Protein AF-A0A1H9S051-F1 (afdb_mon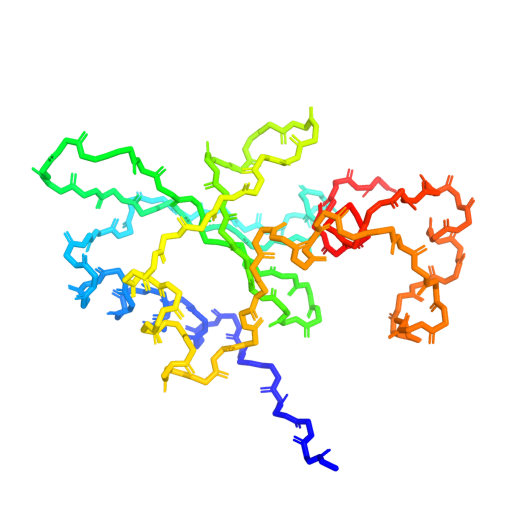omer)

Organism: NCBI:txid402600

Radius of gyration: 14.34 Å; Cα contacts (8 Å, |Δi|>4): 225; chains: 1; bounding box: 36×28×38 Å

Nearest PDB structures (foldseek):
  3tdg-assembly1_A-2  TM=3.839E-01  e=3.377E-01  Helicobacter pylori
  8veh-assembly4_D  TM=5.756E-01  e=3.130E+00  Rickettsia bellii RML369-C
  4k61-assembly2_B  TM=4.819E-01  e=3.750E+00  Bacteroides uniformis ATCC 8492
  1m27-assembly1_A  TM=2.862E-01  e=3.325E+00  Homo sapiens

Mean predicted aligned error: 5.2 Å

Structure (mmCIF, N/CA/C/O backbone):
data_AF-A0A1H9S051-F1
#
_entry.id   AF-A0A1H9S051-F1
#
loop_
_atom_site.group_PDB
_atom_site.id
_atom_site.type_symbol
_atom_site.label_atom_id
_atom_site.label_alt_id
_atom_site.label_comp_id
_atom_site.label_asym_id
_atom_site.label_entity_id
_atom_site.label_seq_id
_atom_site.pdbx_PDB_ins_code
_atom_site.Cartn_x
_atom_site.Cartn_y
_atom_site.Cartn_z
_atom_site.occupancy
_atom_site.B_iso_or_equiv
_atom_site.auth_seq_id
_atom_site.auth_comp_id
_atom_site.auth_asym_id
_atom_site.auth_atom_id
_atom_site.pdbx_PDB_model_num
ATOM 1 N N . MET A 1 1 ? -4.938 -14.229 -16.896 1.00 31.41 1 MET A N 1
ATOM 2 C CA . MET A 1 1 ? -5.539 -13.557 -15.724 1.00 31.41 1 MET A CA 1
ATOM 3 C C . MET A 1 1 ? -5.562 -12.071 -16.027 1.00 31.41 1 MET A C 1
ATOM 5 O O . MET A 1 1 ? -4.518 -11.543 -16.391 1.00 31.41 1 MET A O 1
ATOM 9 N N . ALA A 1 2 ? -6.735 -11.436 -16.016 1.00 30.36 2 ALA A N 1
ATOM 10 C CA . ALA A 1 2 ? -6.859 -10.013 -16.321 1.00 30.36 2 ALA A CA 1
ATOM 11 C C . ALA A 1 2 ? -6.158 -9.204 -15.220 1.00 30.36 2 ALA A C 1
ATOM 13 O O . ALA A 1 2 ? -6.484 -9.357 -14.045 1.00 30.36 2 ALA A O 1
ATOM 14 N N . GLN A 1 3 ? -5.159 -8.401 -15.585 1.00 36.62 3 GLN A N 1
ATOM 15 C CA . GLN A 1 3 ? -4.541 -7.477 -14.641 1.00 36.62 3 GLN A CA 1
ATOM 16 C C . GLN A 1 3 ? -5.519 -6.320 -14.421 1.00 36.62 3 GLN A C 1
ATOM 18 O O . GLN A 1 3 ? -5.888 -5.643 -15.378 1.00 36.62 3 GLN A O 1
ATOM 23 N N . ALA A 1 4 ? -5.966 -6.122 -13.179 1.00 45.16 4 ALA A N 1
ATOM 24 C CA . ALA A 1 4 ? -6.730 -4.938 -12.809 1.00 45.16 4 ALA A CA 1
ATOM 25 C C . ALA A 1 4 ? -5.892 -3.686 -13.109 1.00 45.16 4 ALA A C 1
ATOM 27 O O . ALA A 1 4 ? -4.708 -3.634 -12.755 1.00 45.16 4 ALA A O 1
ATOM 28 N N . VAL A 1 5 ? -6.500 -2.707 -13.782 1.00 52.16 5 VAL A N 1
ATOM 29 C CA . VAL A 1 5 ? -5.899 -1.386 -13.992 1.00 52.16 5 VAL A CA 1
ATOM 30 C C . VAL A 1 5 ? -5.690 -0.764 -12.609 1.00 52.16 5 VAL A C 1
ATOM 32 O O . VAL A 1 5 ? -6.637 -0.745 -11.821 1.00 52.16 5 VAL A O 1
ATOM 35 N N . PRO A 1 6 ? -4.474 -0.311 -12.266 1.00 60.28 6 PRO A N 1
ATOM 36 C CA . PRO A 1 6 ? -4.227 0.247 -10.948 1.00 60.28 6 PRO A CA 1
ATOM 37 C C . PRO A 1 6 ? -5.066 1.513 -10.759 1.00 60.28 6 PRO A C 1
ATOM 39 O O . PRO A 1 6 ? -5.024 2.413 -11.597 1.00 60.28 6 PRO A O 1
ATOM 42 N N . ALA A 1 7 ? -5.810 1.569 -9.651 1.00 62.22 7 ALA A N 1
ATOM 43 C CA . ALA A 1 7 ? -6.676 2.691 -9.298 1.00 62.22 7 ALA A CA 1
ATOM 44 C C . ALA A 1 7 ? -5.938 4.029 -9.440 1.00 62.22 7 ALA A C 1
ATOM 46 O O . ALA A 1 7 ? -4.775 4.135 -9.030 1.00 62.22 7 ALA A O 1
ATOM 47 N N . GLY A 1 8 ? -6.591 5.048 -10.003 1.00 73.38 8 GLY A N 1
ATOM 48 C CA . GLY A 1 8 ? -6.006 6.390 -10.115 1.00 73.38 8 GLY A CA 1
ATOM 49 C C . GLY A 1 8 ? -5.667 6.972 -8.734 1.00 73.38 8 GLY A C 1
ATOM 50 O O . GLY A 1 8 ? -6.211 6.539 -7.726 1.00 73.38 8 GLY A O 1
ATOM 51 N N . VAL A 1 9 ? -4.787 7.973 -8.640 1.00 74.00 9 VAL A N 1
ATOM 52 C CA . VAL A 1 9 ? -4.355 8.525 -7.332 1.00 74.00 9 VAL A CA 1
ATOM 53 C C . VAL A 1 9 ? -5.536 9.037 -6.495 1.00 74.00 9 VAL A C 1
ATOM 55 O O . VAL A 1 9 ? -5.596 8.787 -5.293 1.00 74.00 9 VAL A O 1
ATOM 58 N N . GLY A 1 10 ? -6.505 9.712 -7.124 1.00 78.94 10 GLY A N 1
ATOM 59 C CA . GLY A 1 10 ? -7.723 10.168 -6.442 1.00 78.94 10 GLY A CA 1
ATOM 60 C C . GLY A 1 10 ? -8.602 9.014 -5.951 1.00 78.94 10 GLY A C 1
ATOM 61 O O . GLY A 1 10 ? -9.109 9.053 -4.833 1.00 78.94 10 GLY A O 1
ATOM 62 N N . GLU A 1 11 ? -8.718 7.957 -6.753 1.00 86.69 11 GLU A N 1
ATOM 63 C CA . GLU A 1 11 ? -9.439 6.736 -6.392 1.00 86.69 11 GLU A CA 1
ATOM 64 C C . GLU A 1 11 ? -8.748 6.022 -5.224 1.00 86.69 11 GLU A C 1
ATOM 66 O O . GLU A 1 11 ? -9.394 5.692 -4.235 1.00 86.69 11 GLU A O 1
ATOM 71 N N . PHE A 1 12 ? -7.418 5.899 -5.261 1.00 88.44 12 PHE A N 1
ATOM 72 C CA . PHE A 1 12 ? -6.629 5.345 -4.165 1.00 88.44 12 PHE A CA 1
ATOM 73 C C . PHE A 1 12 ? -6.862 6.087 -2.842 1.00 88.44 12 PHE A C 1
ATOM 75 O O . PHE A 1 12 ? -7.074 5.437 -1.821 1.00 88.44 12 PHE A O 1
ATOM 82 N N . ARG A 1 13 ? -6.897 7.430 -2.840 1.00 91.94 13 ARG A N 1
ATOM 83 C CA . ARG A 1 13 ? -7.186 8.203 -1.615 1.00 91.94 13 ARG A CA 1
ATOM 84 C C . ARG A 1 13 ? -8.546 7.844 -1.023 1.00 91.94 13 ARG A C 1
ATOM 86 O O . ARG A 1 13 ? -8.636 7.588 0.176 1.00 91.94 13 ARG A O 1
ATOM 93 N N . GLY A 1 14 ? -9.580 7.782 -1.863 1.00 93.38 14 GLY A N 1
ATOM 94 C CA . GLY A 1 14 ? -10.923 7.382 -1.441 1.00 93.38 14 GLY A CA 1
ATOM 95 C C . GLY A 1 14 ? -10.956 5.966 -0.860 1.00 93.38 14 GLY A C 1
ATOM 96 O O . GLY A 1 14 ? -11.520 5.755 0.213 1.00 93.38 14 GLY A O 1
ATOM 97 N N . LEU A 1 15 ? -10.288 5.015 -1.521 1.00 95.38 15 LEU A N 1
ATOM 98 C CA . LEU A 1 15 ? -10.212 3.624 -1.069 1.00 95.38 15 LEU A CA 1
ATOM 99 C C . LEU A 1 15 ? -9.481 3.491 0.274 1.00 95.38 15 LEU A C 1
ATOM 101 O O . LEU A 1 15 ? -9.928 2.734 1.129 1.00 95.38 15 LEU A O 1
ATOM 105 N N . VAL A 1 16 ? -8.403 4.246 0.506 1.00 95.81 16 VAL A N 1
ATOM 106 C CA . VAL A 1 16 ? -7.678 4.218 1.788 1.00 95.81 16 VAL A CA 1
ATOM 107 C C . VAL A 1 16 ? -8.498 4.837 2.919 1.00 95.81 16 VAL A C 1
ATOM 109 O O . VAL A 1 16 ? -8.510 4.285 4.016 1.00 95.81 16 VAL A O 1
ATOM 112 N N . HIS A 1 17 ? -9.220 5.936 2.671 1.00 95.88 17 HIS A N 1
ATOM 113 C CA . HIS A 1 17 ? -10.131 6.504 3.673 1.00 95.88 17 HIS A CA 1
ATOM 114 C C . HIS A 1 17 ? -11.234 5.513 4.060 1.00 95.88 17 HIS A C 1
ATOM 116 O O . HIS A 1 17 ? -11.504 5.323 5.247 1.00 95.88 17 HIS A O 1
ATOM 122 N N . GLU A 1 18 ? -11.841 4.846 3.077 1.00 96.44 18 GLU A N 1
ATOM 123 C CA . GLU A 1 18 ? -12.849 3.818 3.339 1.00 96.44 18 GLU A CA 1
ATOM 124 C C . GLU A 1 18 ? -12.252 2.609 4.072 1.00 96.44 18 GLU A C 1
ATOM 126 O O . GLU A 1 18 ? -12.866 2.090 5.007 1.00 96.44 18 GLU A O 1
ATOM 131 N N . ALA A 1 19 ? -11.038 2.190 3.701 1.00 96.75 19 ALA A N 1
ATOM 132 C CA . ALA A 1 19 ? -10.346 1.088 4.353 1.00 96.75 19 ALA A CA 1
ATOM 133 C C . ALA A 1 19 ? -10.027 1.385 5.821 1.00 96.75 19 ALA A C 1
ATOM 135 O O . ALA A 1 19 ? -10.354 0.577 6.690 1.00 96.75 19 ALA A O 1
ATOM 136 N N . ALA A 1 20 ? -9.460 2.562 6.101 1.00 95.81 20 ALA A N 1
ATOM 137 C CA . ALA A 1 20 ? -9.175 3.022 7.455 1.00 95.81 20 ALA A CA 1
ATOM 138 C C . ALA A 1 20 ? -10.452 3.025 8.302 1.00 95.81 20 ALA A C 1
ATOM 140 O O . ALA A 1 20 ? -10.494 2.388 9.354 1.00 95.81 20 ALA A O 1
ATOM 141 N N . ARG A 1 21 ? -11.534 3.627 7.789 1.00 96.12 21 ARG A N 1
ATOM 142 C CA . ARG A 1 21 ? -12.824 3.701 8.484 1.00 96.12 21 ARG A CA 1
ATOM 143 C C . ARG A 1 21 ? -13.376 2.318 8.842 1.00 96.12 21 ARG A C 1
ATOM 145 O O . ARG A 1 21 ? -13.842 2.119 9.961 1.00 96.12 21 ARG A O 1
ATOM 152 N N . ARG A 1 22 ? -13.328 1.354 7.916 1.00 96.00 22 ARG A N 1
ATOM 153 C CA . ARG A 1 22 ? -13.789 -0.028 8.165 1.00 96.00 22 ARG A CA 1
ATOM 154 C C . ARG A 1 22 ? -12.885 -0.797 9.127 1.00 96.00 22 ARG A C 1
ATOM 156 O O . ARG A 1 22 ? -13.387 -1.624 9.879 1.00 96.00 22 ARG A O 1
ATOM 163 N N . ALA A 1 23 ? -11.585 -0.511 9.128 1.00 93.19 23 ALA A N 1
ATOM 164 C CA . ALA A 1 23 ? -10.624 -1.086 10.068 1.00 93.19 23 ALA A CA 1
ATOM 165 C C . ALA A 1 23 ? -10.666 -0.426 11.467 1.00 93.19 23 ALA A C 1
ATOM 167 O O . ALA A 1 23 ? -9.964 -0.867 12.379 1.00 93.19 23 ALA A O 1
ATOM 168 N N . GLY A 1 24 ? -11.496 0.609 11.656 1.00 93.06 24 GLY A N 1
ATOM 169 C CA . GLY A 1 24 ? -11.629 1.343 12.918 1.00 93.06 24 GLY A CA 1
ATOM 170 C C . GLY A 1 24 ? -10.551 2.407 13.139 1.00 93.06 24 GLY A C 1
ATOM 171 O O . GLY A 1 24 ? -10.285 2.775 14.282 1.00 93.06 24 GLY A O 1
ATOM 172 N N . GLY A 1 25 ? -9.912 2.867 12.066 1.00 94.06 25 GLY A N 1
ATOM 173 C CA . GLY A 1 25 ? -8.923 3.938 12.077 1.00 94.06 25 GLY A CA 1
ATOM 174 C C . GLY A 1 25 ? -9.333 5.142 11.234 1.00 94.06 25 GLY A C 1
ATOM 175 O O . GLY A 1 25 ? -10.390 5.176 10.600 1.00 94.06 25 GLY A O 1
ATOM 176 N N . GLU A 1 26 ? -8.454 6.133 11.207 1.00 96.25 26 GLU A N 1
ATOM 177 C CA . GLU A 1 26 ? -8.604 7.365 10.442 1.00 96.25 26 GLU A CA 1
ATOM 178 C C . GLU A 1 26 ? -7.286 7.716 9.751 1.00 96.25 26 GLU A C 1
ATOM 180 O O . GLU A 1 26 ? -6.205 7.523 10.306 1.00 96.25 26 GLU A O 1
ATOM 185 N N . VAL A 1 27 ? -7.368 8.237 8.527 1.00 95.94 27 VAL A N 1
ATOM 186 C CA . VAL A 1 27 ? -6.188 8.736 7.816 1.00 95.94 27 VAL A CA 1
ATOM 187 C C . VAL A 1 27 ? -5.828 10.120 8.354 1.00 95.94 27 VAL A C 1
ATOM 189 O O . VAL A 1 27 ? -6.569 11.073 8.125 1.00 95.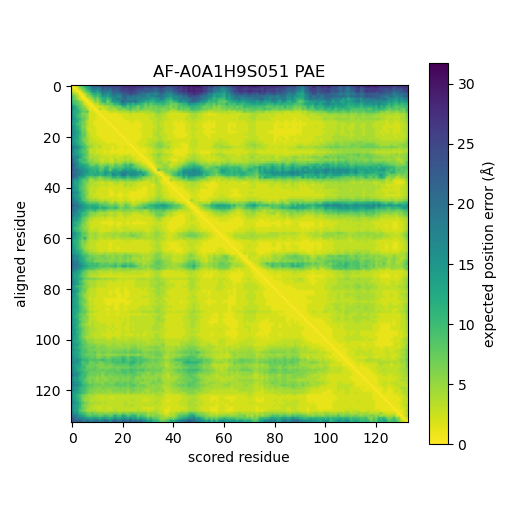94 27 VAL A O 1
ATOM 192 N N . THR A 1 28 ? -4.677 10.252 9.013 1.00 93.69 28 THR A N 1
ATOM 193 C CA . THR A 1 28 ? -4.245 11.511 9.651 1.00 93.69 28 THR A CA 1
ATOM 194 C C . THR A 1 28 ? -3.262 12.317 8.809 1.00 93.69 28 THR A C 1
ATOM 196 O O .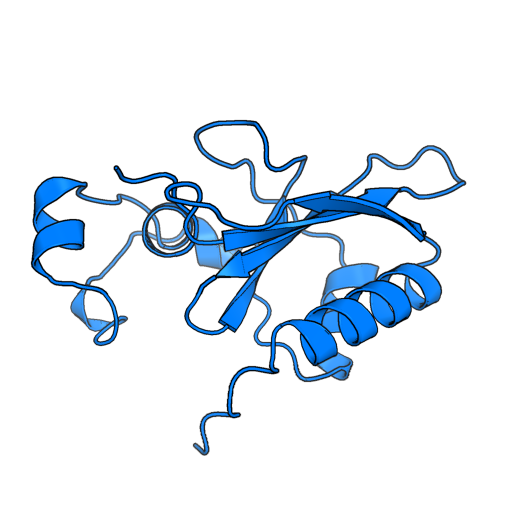 THR A 1 28 ? -3.125 13.529 8.988 1.00 93.69 28 THR A O 1
ATOM 199 N N . ARG A 1 29 ? -2.565 11.675 7.866 1.00 90.75 29 ARG A N 1
ATOM 200 C CA . ARG A 1 29 ? -1.553 12.329 7.027 1.00 90.75 29 ARG A CA 1
ATOM 201 C C . ARG A 1 29 ? -1.452 11.680 5.656 1.00 90.75 29 ARG A C 1
ATOM 203 O O . ARG A 1 29 ? -1.496 10.460 5.544 1.00 90.75 29 ARG A O 1
ATOM 210 N N . TRP A 1 30 ? -1.214 12.508 4.642 1.00 90.38 30 TRP A N 1
ATOM 211 C CA . TRP A 1 30 ? -0.836 12.093 3.294 1.00 90.38 30 TRP A CA 1
ATOM 212 C C . TRP A 1 30 ? 0.569 12.586 2.955 1.00 90.38 30 TRP A C 1
ATOM 214 O O . TRP A 1 30 ? 0.936 13.708 3.303 1.00 90.38 30 TRP A O 1
ATOM 224 N N . CYS A 1 31 ? 1.319 11.758 2.240 1.00 84.00 31 CYS A N 1
ATOM 225 C CA . CYS A 1 31 ? 2.605 12.091 1.649 1.00 84.00 31 CYS A CA 1
ATOM 226 C C . CYS A 1 31 ? 2.560 11.714 0.168 1.00 84.00 31 CYS A C 1
ATOM 228 O O . CYS A 1 31 ? 2.383 10.544 -0.186 1.00 84.00 31 CYS A O 1
ATOM 230 N N . GLU A 1 32 ? 2.663 12.728 -0.684 1.00 78.31 32 GLU A N 1
ATOM 231 C CA . GLU A 1 32 ? 2.712 12.564 -2.133 1.00 78.31 32 GLU A CA 1
ATOM 232 C C . GLU A 1 32 ? 4.172 12.338 -2.569 1.00 78.31 32 GLU A C 1
ATOM 234 O O . GLU A 1 32 ? 5.083 12.889 -1.945 1.00 78.31 32 GLU A O 1
ATOM 239 N N . PRO A 1 33 ? 4.420 11.498 -3.587 1.00 73.44 33 PRO A N 1
ATOM 240 C CA . PRO A 1 33 ? 5.745 11.346 -4.159 1.00 73.44 33 PRO A CA 1
ATOM 241 C C . PRO A 1 33 ? 6.119 12.637 -4.896 1.00 73.44 33 PRO A C 1
ATOM 243 O O . PRO A 1 33 ? 5.373 13.094 -5.763 1.00 73.44 33 PRO A O 1
ATOM 246 N N . GLU A 1 34 ? 7.262 13.225 -4.545 1.00 67.94 34 GLU A N 1
ATOM 247 C CA . GLU A 1 34 ? 7.905 14.264 -5.357 1.00 67.94 34 GLU A CA 1
ATOM 248 C C . GLU A 1 34 ? 8.881 13.592 -6.343 1.00 67.94 34 GLU A C 1
ATOM 250 O O . GLU A 1 34 ? 8.466 12.766 -7.152 1.00 67.94 34 GLU A O 1
ATOM 255 N N . VAL A 1 35 ? 10.180 13.906 -6.270 1.00 62.47 35 VAL A N 1
ATOM 256 C CA . VAL A 1 35 ? 11.239 13.172 -6.990 1.00 62.47 35 VAL A CA 1
ATOM 257 C C . VAL A 1 35 ? 11.563 11.858 -6.266 1.00 62.47 35 VAL A C 1
ATOM 259 O O . VAL A 1 35 ? 11.713 10.818 -6.895 1.00 62.47 35 VAL A O 1
ATOM 262 N N . THR A 1 36 ? 11.585 11.887 -4.929 1.00 66.50 36 THR A N 1
ATOM 263 C CA . THR A 1 36 ? 11.664 10.716 -4.044 1.00 66.50 36 THR A CA 1
ATOM 264 C C . THR A 1 36 ? 10.730 10.940 -2.850 1.00 66.50 36 THR A C 1
ATOM 266 O O . THR A 1 36 ? 10.632 12.073 -2.372 1.00 66.50 36 THR A O 1
ATOM 269 N N . PRO A 1 37 ? 10.018 9.925 -2.319 1.00 77.56 37 PRO A N 1
ATOM 270 C CA . PRO A 1 37 ? 9.983 8.499 -2.681 1.00 77.56 37 PRO A CA 1
ATOM 271 C C . PRO A 1 37 ? 9.246 8.185 -3.999 1.00 77.56 37 PRO A C 1
ATOM 273 O O . PRO A 1 37 ? 8.473 9.000 -4.483 1.00 77.56 37 PRO A O 1
ATOM 276 N N . ASN A 1 38 ? 9.390 6.957 -4.517 1.00 84.81 38 ASN A N 1
ATOM 277 C CA . ASN A 1 38 ? 8.648 6.458 -5.690 1.00 84.81 38 ASN A CA 1
ATOM 278 C C . ASN A 1 38 ? 7.215 5.958 -5.371 1.00 84.81 38 ASN A C 1
ATOM 280 O O . ASN A 1 38 ? 6.577 5.286 -6.191 1.00 84.81 38 ASN A O 1
ATOM 284 N N . PHE A 1 39 ? 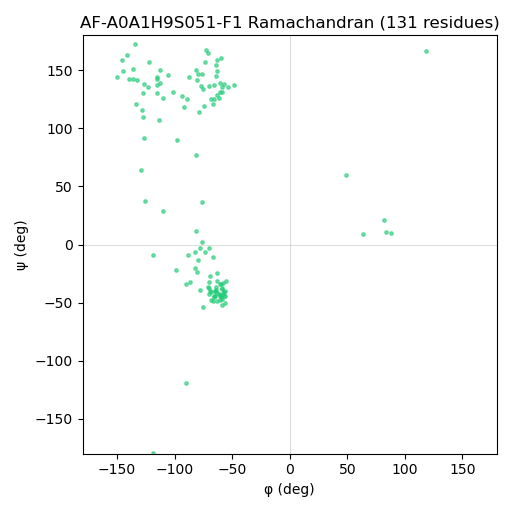6.716 6.245 -4.166 1.00 89.38 39 PHE A N 1
ATOM 285 C CA . PHE A 1 39 ? 5.444 5.748 -3.651 1.00 89.38 39 PHE A CA 1
ATOM 286 C C . PHE A 1 39 ? 4.637 6.840 -2.946 1.00 89.38 39 PHE A C 1
ATOM 288 O O . PHE A 1 39 ? 5.182 7.756 -2.335 1.00 89.38 39 PHE A O 1
ATOM 295 N N . TYR A 1 40 ? 3.316 6.690 -2.977 1.00 91.31 40 TYR A N 1
ATOM 296 C CA . TYR A 1 40 ? 2.399 7.441 -2.119 1.00 91.31 40 TYR A CA 1
ATOM 297 C C . TYR A 1 40 ? 2.371 6.807 -0.734 1.00 91.31 40 TYR A C 1
ATOM 299 O O . TYR A 1 40 ? 2.450 5.581 -0.629 1.00 91.31 40 TYR A O 1
ATOM 307 N N . ALA A 1 41 ? 2.190 7.614 0.310 1.00 93.00 41 ALA A N 1
ATOM 308 C CA . ALA A 1 41 ? 1.946 7.112 1.656 1.00 93.00 41 ALA A CA 1
ATOM 309 C C . ALA A 1 41 ? 0.77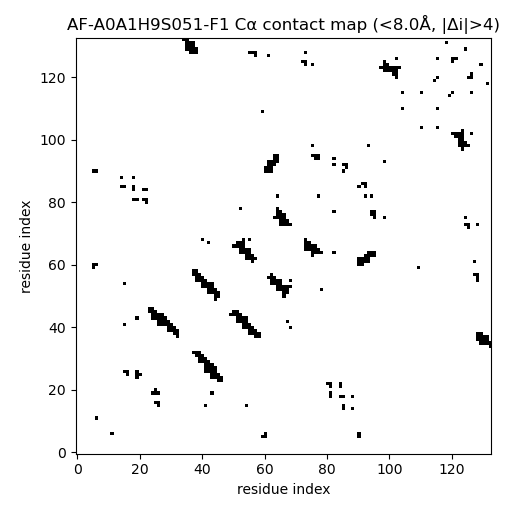1 7.831 2.331 1.00 93.00 41 ALA A C 1
ATOM 311 O O . ALA A 1 41 ? 0.613 9.046 2.215 1.00 93.00 41 ALA A O 1
ATOM 312 N N . ALA A 1 42 ? -0.030 7.075 3.074 1.00 94.62 42 ALA A N 1
ATOM 313 C CA . ALA A 1 42 ? -1.029 7.579 4.010 1.00 94.62 42 ALA A CA 1
ATOM 314 C C . ALA A 1 42 ? -0.757 7.013 5.396 1.00 94.62 42 ALA A C 1
ATOM 316 O O . ALA A 1 42 ? -0.511 5.820 5.522 1.00 94.62 42 ALA A O 1
ATOM 317 N N . HIS A 1 43 ? -0.821 7.841 6.432 1.00 95.12 43 HIS A N 1
ATOM 318 C CA . HIS A 1 43 ? -0.751 7.371 7.811 1.00 95.12 43 HIS A CA 1
ATOM 319 C C . HIS A 1 43 ? -2.160 7.145 8.350 1.00 95.12 43 HIS A C 1
ATOM 321 O O . HIS A 1 43 ? -2.996 8.043 8.260 1.00 95.12 43 HIS A O 1
ATOM 327 N N . VAL A 1 44 ? -2.403 5.955 8.890 1.00 95.62 44 VAL A N 1
ATOM 328 C CA . VAL A 1 44 ? -3.651 5.563 9.542 1.00 95.62 44 VAL A CA 1
ATOM 329 C C . VAL A 1 44 ? -3.392 5.428 11.034 1.00 95.62 44 VAL A C 1
ATOM 331 O O . VAL A 1 44 ? -2.492 4.694 11.442 1.00 95.62 44 VAL A O 1
ATOM 334 N N . GLU A 1 45 ? -4.187 6.119 11.842 1.00 94.88 45 GLU A N 1
ATOM 335 C CA . GLU A 1 45 ? -4.163 6.022 13.301 1.00 94.88 45 GLU A CA 1
ATOM 336 C C . GLU A 1 45 ? -5.447 5.382 13.817 1.00 94.88 45 GLU A C 1
ATOM 338 O O . GLU A 1 45 ? -6.513 5.507 13.212 1.00 94.88 45 GLU A O 1
ATOM 343 N N . TYR A 1 46 ? -5.340 4.693 14.950 1.00 91.50 46 TYR A N 1
ATOM 344 C CA . TYR A 1 46 ? -6.453 4.011 15.598 1.00 91.50 46 TYR A CA 1
ATOM 345 C C . TYR A 1 46 ? -6.731 4.652 16.959 1.00 91.50 46 TYR A C 1
ATOM 347 O O . TYR A 1 46 ? -5.810 4.926 17.729 1.00 91.50 46 TYR A O 1
ATOM 355 N N . GLY A 1 47 ? -8.007 4.863 17.286 1.00 83.56 47 GLY A N 1
ATOM 356 C CA . GLY A 1 47 ? -8.419 5.508 18.542 1.00 83.56 47 GLY A CA 1
ATOM 357 C C . GLY A 1 47 ? -8.198 4.669 19.809 1.00 83.56 47 GLY A C 1
ATOM 358 O O . GLY A 1 47 ? -8.468 5.135 20.912 1.00 83.56 47 GLY A O 1
ATOM 359 N N . ASP A 1 48 ? -7.723 3.432 19.680 1.00 83.06 48 ASP A N 1
ATOM 360 C CA . ASP A 1 48 ? -7.579 2.455 20.762 1.00 83.06 48 ASP A CA 1
ATOM 361 C C . ASP A 1 48 ? -6.116 2.172 21.143 1.00 83.06 48 ASP A C 1
ATOM 363 O O . ASP A 1 48 ? -5.794 1.100 21.653 1.00 83.06 48 ASP A O 1
ATOM 367 N N . HIS A 1 49 ? -5.235 3.160 20.953 1.00 76.69 49 HIS A N 1
ATOM 368 C CA . HIS A 1 49 ? -3.807 3.118 21.308 1.00 76.69 49 HIS A CA 1
ATOM 369 C C . HIS A 1 49 ? -2.978 2.070 20.546 1.00 76.69 49 HIS A C 1
ATOM 371 O O . HIS A 1 49 ? -1.807 1.856 20.874 1.00 76.69 49 HIS A O 1
ATOM 377 N N . ARG A 1 50 ? -3.545 1.424 19.519 1.00 85.00 50 ARG A N 1
ATOM 378 C CA . ARG A 1 50 ? -2.765 0.600 18.591 1.00 85.00 50 ARG A CA 1
ATOM 379 C C . ARG A 1 50 ? -1.764 1.479 17.822 1.00 85.00 50 ARG A C 1
ATOM 381 O O . ARG A 1 50 ? -2.086 2.626 17.506 1.00 85.00 50 ARG A O 1
ATOM 388 N N . PRO A 1 51 ? -0.560 0.969 17.499 1.00 86.75 51 PRO A N 1
ATOM 389 C CA . PRO A 1 51 ? 0.394 1.707 16.679 1.00 86.75 51 PRO A CA 1
ATOM 390 C C . PRO A 1 51 ? -0.217 2.080 15.326 1.00 86.75 51 PRO A C 1
ATOM 392 O O . PRO A 1 51 ? -0.881 1.255 14.699 1.00 86.75 51 PRO A O 1
ATOM 395 N N . GLY A 1 52 ? 0.034 3.308 14.875 1.00 91.25 52 GLY A N 1
ATOM 396 C CA . GLY A 1 52 ? -0.352 3.737 13.535 1.00 91.25 52 GLY A CA 1
ATOM 397 C C . GLY A 1 52 ? 0.381 2.949 12.447 1.00 91.25 52 GLY A C 1
ATOM 398 O O . GLY A 1 52 ? 1.477 2.419 12.661 1.00 91.25 52 GLY A O 1
ATOM 399 N N . VAL A 1 53 ? -0.235 2.867 11.271 1.00 94.62 53 VAL A N 1
ATOM 400 C CA . VAL A 1 53 ? 0.285 2.127 10.115 1.00 94.62 53 VAL A CA 1
ATOM 401 C C . VAL A 1 53 ? 0.324 3.046 8.902 1.00 94.62 53 VAL A C 1
ATOM 403 O O . VAL A 1 53 ? -0.605 3.807 8.642 1.00 94.62 53 VAL A O 1
ATOM 406 N N . ALA A 1 54 ? 1.403 2.974 8.130 1.00 95.62 54 ALA A N 1
ATOM 407 C CA . ALA A 1 54 ? 1.495 3.629 6.837 1.00 95.62 54 ALA A CA 1
ATOM 408 C C . ALA A 1 54 ? 0.974 2.702 5.731 1.00 95.62 54 ALA A C 1
ATOM 410 O O . ALA A 1 54 ? 1.485 1.597 5.571 1.00 95.62 54 ALA A O 1
ATOM 411 N N . VAL A 1 55 ? 0.005 3.170 4.945 1.00 96.62 55 VAL A N 1
ATOM 412 C CA . VAL A 1 55 ? -0.450 2.538 3.702 1.00 96.62 55 VAL A CA 1
ATOM 413 C C . VAL A 1 55 ? 0.343 3.124 2.545 1.00 96.62 55 VAL A C 1
ATOM 415 O O . VAL A 1 55 ? 0.273 4.325 2.288 1.00 96.62 55 VAL A O 1
ATOM 418 N N . LEU A 1 56 ? 1.097 2.283 1.849 1.00 95.50 56 LEU A N 1
ATOM 419 C CA . LEU A 1 56 ? 1.976 2.659 0.749 1.00 95.50 56 LEU A CA 1
ATOM 420 C C . LEU A 1 56 ? 1.367 2.232 -0.584 1.00 95.50 56 LEU A C 1
ATOM 422 O O . LEU A 1 56 ? 0.769 1.163 -0.656 1.00 95.50 56 LEU A O 1
ATOM 426 N N . ARG A 1 57 ? 1.575 3.008 -1.651 1.00 93.38 57 ARG A N 1
ATOM 427 C CA . ARG A 1 57 ? 1.251 2.604 -3.031 1.00 93.38 57 ARG A CA 1
ATOM 428 C C . ARG A 1 57 ? 2.401 2.922 -3.973 1.00 93.38 57 ARG A C 1
ATOM 430 O O . ARG A 1 57 ? 2.745 4.092 -4.135 1.00 93.38 57 ARG A O 1
ATOM 437 N N . SER A 1 58 ? 2.939 1.899 -4.631 1.00 90.00 58 SER A N 1
ATOM 438 C CA . SER A 1 58 ? 3.959 2.055 -5.670 1.00 90.00 58 SER A CA 1
ATOM 439 C C . SER A 1 58 ? 3.368 2.673 -6.941 1.00 90.00 58 SER A C 1
ATOM 441 O O . SER A 1 58 ? 2.149 2.680 -7.148 1.00 90.00 58 SER A O 1
ATOM 443 N N . HIS A 1 59 ? 4.222 3.155 -7.845 1.00 81.06 59 HIS A N 1
ATOM 444 C CA . HIS A 1 59 ? 3.765 3.657 -9.143 1.00 81.06 59 HIS A CA 1
ATOM 445 C C . HIS A 1 59 ? 3.034 2.580 -9.973 1.00 81.06 59 HIS A C 1
ATOM 447 O O . HIS A 1 59 ? 2.045 2.874 -10.642 1.00 81.06 59 HIS A O 1
ATOM 453 N N . ALA A 1 60 ? 3.457 1.315 -9.852 1.00 82.50 60 ALA A N 1
ATOM 454 C CA . ALA A 1 60 ? 2.822 0.162 -10.496 1.00 82.50 60 ALA A CA 1
ATOM 455 C C . ALA A 1 60 ? 1.480 -0.256 -9.852 1.00 82.50 60 ALA A C 1
ATOM 457 O O . ALA A 1 60 ? 0.780 -1.120 -10.385 1.00 82.50 60 ALA A O 1
ATOM 458 N N . GLY A 1 61 ? 1.105 0.365 -8.727 1.00 88.06 61 GLY A N 1
ATOM 459 C CA . GLY A 1 61 ? -0.162 0.147 -8.031 1.00 88.06 61 GLY A CA 1
ATOM 460 C C . GLY A 1 61 ? -0.161 -0.993 -7.012 1.00 88.06 61 GLY A C 1
ATOM 461 O O . GLY A 1 61 ? -1.230 -1.349 -6.520 1.00 88.06 61 GLY A O 1
ATOM 462 N N . ASP A 1 62 ? 1.003 -1.555 -6.681 1.00 92.88 62 ASP A N 1
ATOM 463 C CA . ASP A 1 62 ? 1.143 -2.461 -5.538 1.00 92.88 62 ASP A CA 1
ATOM 464 C C . ASP A 1 62 ? 0.997 -1.667 -4.233 1.00 92.88 62 ASP A C 1
ATOM 466 O O . ASP A 1 62 ? 1.554 -0.575 -4.090 1.00 92.88 62 ASP A O 1
ATOM 470 N N . VAL A 1 63 ? 0.243 -2.220 -3.285 1.00 96.00 63 VAL A N 1
ATOM 471 C CA . VAL A 1 63 ? -0.052 -1.612 -1.985 1.00 96.00 63 VAL A CA 1
ATOM 472 C C . VAL A 1 63 ? 0.605 -2.416 -0.874 1.00 96.00 63 VAL A C 1
ATOM 474 O O . VAL A 1 63 ? 0.587 -3.643 -0.903 1.00 96.00 63 VAL A O 1
ATOM 477 N N . ALA A 1 64 ? 1.177 -1.735 0.111 1.00 97.12 64 ALA A N 1
ATOM 478 C CA . ALA A 1 64 ? 1.834 -2.359 1.255 1.00 97.12 64 ALA A CA 1
ATOM 479 C C . ALA A 1 64 ? 1.549 -1.592 2.544 1.00 97.12 64 ALA A C 1
ATOM 481 O O . ALA A 1 64 ? 1.151 -0.429 2.508 1.00 97.12 64 ALA A O 1
ATOM 482 N N . LEU A 1 65 ? 1.800 -2.241 3.677 1.00 97.00 65 LEU A N 1
ATOM 483 C CA . LEU A 1 65 ? 1.695 -1.646 5.001 1.00 97.00 65 LEU A CA 1
ATOM 484 C C . LEU A 1 65 ? 3.072 -1.586 5.680 1.00 97.00 65 LEU A C 1
ATOM 486 O O . LEU A 1 65 ? 3.904 -2.482 5.508 1.00 97.00 65 LEU A O 1
ATOM 490 N N . ALA A 1 66 ? 3.327 -0.525 6.446 1.00 95.81 66 ALA A N 1
ATOM 491 C CA . ALA A 1 66 ? 4.589 -0.315 7.159 1.00 95.81 66 ALA A CA 1
ATOM 492 C C . ALA A 1 66 ? 4.397 0.397 8.508 1.00 95.81 66 ALA A C 1
ATOM 494 O O . ALA A 1 66 ? 3.417 1.111 8.706 1.00 95.81 66 ALA A O 1
ATOM 495 N N . VAL A 1 67 ? 5.360 0.260 9.428 1.00 92.12 67 VAL A N 1
ATOM 496 C CA . VAL A 1 67 ? 5.376 0.908 10.767 1.00 92.12 67 VAL A CA 1
ATOM 497 C C . VAL A 1 67 ? 5.744 2.406 10.674 1.00 92.12 67 VAL A C 1
ATOM 499 O O . VAL A 1 67 ? 6.498 2.937 11.484 1.00 92.12 67 VAL A O 1
ATOM 502 N N . GLY A 1 68 ? 5.284 3.079 9.621 1.00 87.12 68 GLY A N 1
ATOM 503 C CA . GLY A 1 68 ? 5.744 4.396 9.186 1.00 87.12 68 GLY A CA 1
ATOM 504 C C . GLY A 1 68 ? 6.351 4.358 7.783 1.00 87.12 68 GLY A C 1
ATOM 505 O O . GLY A 1 68 ? 6.628 3.295 7.230 1.00 87.12 68 GLY A O 1
ATOM 506 N N . HIS A 1 69 ? 6.536 5.535 7.189 1.00 85.56 69 HIS A N 1
ATOM 507 C CA . HIS A 1 69 ? 7.052 5.680 5.822 1.00 85.56 69 HIS A CA 1
ATOM 508 C C . HIS A 1 69 ? 8.369 6.465 5.757 1.00 85.56 69 HIS A C 1
ATOM 510 O O . HIS A 1 69 ? 8.983 6.543 4.698 1.00 85.56 69 HIS A O 1
ATOM 516 N N . ASP A 1 70 ? 8.795 7.065 6.864 1.00 82.94 70 ASP A N 1
ATOM 517 C CA . ASP A 1 70 ? 9.943 7.963 7.019 1.00 82.94 70 ASP A CA 1
ATOM 518 C C . ASP A 1 70 ? 11.285 7.230 7.179 1.00 82.94 70 ASP A C 1
ATOM 520 O O . ASP A 1 70 ? 12.339 7.800 6.904 1.00 82.94 70 ASP A O 1
ATOM 524 N N . ARG A 1 71 ? 11.262 5.954 7.576 1.00 77.31 71 ARG A N 1
ATOM 525 C CA . ARG A 1 71 ? 12.468 5.135 7.768 1.00 77.31 71 ARG A CA 1
ATOM 526 C C . ARG A 1 71 ? 13.020 4.552 6.465 1.00 77.31 71 ARG A C 1
ATOM 528 O O . ARG A 1 71 ? 12.269 4.216 5.549 1.00 77.31 71 ARG A O 1
ATOM 535 N N . GLN A 1 72 ? 14.339 4.351 6.439 1.00 78.19 72 GLN A N 1
ATOM 536 C CA . GLN A 1 72 ? 15.031 3.535 5.441 1.00 78.19 72 GLN A CA 1
ATOM 537 C C . GLN A 1 72 ? 15.936 2.481 6.110 1.00 78.19 72 GLN A C 1
ATOM 539 O O . GLN A 1 72 ? 16.733 2.845 6.976 1.00 78.19 72 GLN A O 1
ATOM 544 N N . PRO A 1 73 ? 15.844 1.198 5.708 1.00 83.38 73 PRO A N 1
ATOM 545 C CA . PRO A 1 73 ? 14.802 0.642 4.839 1.00 83.38 73 PRO A CA 1
ATOM 546 C C . PRO A 1 73 ? 13.411 0.743 5.492 1.00 83.38 73 PRO A C 1
ATOM 548 O O . PRO A 1 73 ? 13.289 0.892 6.711 1.00 83.38 73 PRO A O 1
ATOM 551 N N . LEU A 1 74 ? 12.355 0.685 4.677 1.00 91.88 74 LEU A N 1
ATOM 552 C CA . LEU A 1 74 ? 10.985 0.629 5.185 1.00 91.88 74 LEU A CA 1
ATOM 553 C C . LEU A 1 74 ? 10.796 -0.623 6.047 1.00 91.88 74 LEU A C 1
ATOM 555 O O . LEU A 1 74 ? 11.240 -1.717 5.696 1.00 91.88 74 LEU A O 1
ATOM 559 N N . VAL A 1 75 ? 10.087 -0.470 7.164 1.00 94.31 75 VAL A N 1
ATOM 560 C CA . VAL A 1 75 ? 9.742 -1.591 8.042 1.00 94.31 75 VAL A CA 1
ATOM 561 C C . VAL A 1 75 ? 8.325 -2.040 7.711 1.00 94.31 75 VAL A C 1
ATOM 563 O O . VAL A 1 75 ? 7.361 -1.527 8.276 1.00 94.31 75 VAL A O 1
ATOM 566 N N . PHE A 1 76 ? 8.197 -2.984 6.776 1.00 95.75 76 PHE A N 1
ATOM 567 C CA . PHE A 1 76 ? 6.896 -3.546 6.404 1.00 95.75 76 PHE A CA 1
ATOM 568 C C . PHE A 1 76 ? 6.281 -4.325 7.566 1.00 95.75 76 PHE A C 1
ATOM 570 O O . PHE A 1 76 ? 6.978 -5.096 8.235 1.00 95.75 76 PHE A O 1
ATOM 577 N N . ALA A 1 77 ? 4.982 -4.150 7.777 1.00 94.69 77 ALA A N 1
ATOM 578 C CA . ALA A 1 77 ? 4.212 -4.807 8.826 1.00 94.69 77 ALA A CA 1
ATOM 579 C C . ALA A 1 77 ? 2.805 -5.103 8.317 1.00 94.69 77 ALA A C 1
ATOM 581 O O . ALA A 1 77 ? 2.291 -4.354 7.502 1.00 94.69 77 ALA A O 1
ATOM 582 N N . ASP A 1 78 ? 2.192 -6.173 8.810 1.00 95.25 78 ASP A N 1
ATOM 583 C CA . ASP A 1 78 ? 0.845 -6.568 8.414 1.00 95.25 78 ASP A CA 1
ATOM 584 C C . ASP A 1 78 ? -0.164 -6.146 9.486 1.00 95.25 78 ASP A C 1
ATOM 586 O O . ASP A 1 78 ? 0.017 -6.436 10.668 1.00 95.25 78 ASP A O 1
ATOM 590 N N . ASP A 1 79 ? -1.245 -5.496 9.061 1.00 94.25 79 ASP A N 1
ATOM 591 C CA . ASP A 1 79 ? -2.452 -5.279 9.859 1.00 94.25 79 ASP A CA 1
ATOM 592 C C . ASP A 1 79 ? -3.576 -6.080 9.205 1.00 94.25 79 ASP A C 1
ATOM 594 O O . ASP A 1 79 ? -4.045 -5.737 8.121 1.00 94.25 79 ASP A O 1
ATOM 598 N N . ALA A 1 80 ? -3.981 -7.186 9.830 1.00 93.12 80 ALA A N 1
ATOM 599 C CA . ALA A 1 80 ? -4.912 -8.128 9.215 1.00 93.12 80 ALA A CA 1
ATOM 600 C C . ALA A 1 80 ? -6.262 -7.488 8.843 1.00 93.12 80 ALA A C 1
ATOM 602 O O . ALA A 1 80 ? -6.820 -7.818 7.795 1.00 93.12 80 ALA A O 1
ATOM 603 N N . ALA A 1 81 ? -6.770 -6.564 9.666 1.00 93.25 81 ALA A N 1
ATOM 604 C CA . ALA A 1 81 ? -8.036 -5.893 9.396 1.00 93.25 81 ALA A CA 1
ATOM 605 C C . ALA A 1 81 ? -7.900 -4.975 8.178 1.00 93.25 81 ALA A C 1
ATOM 607 O O . ALA A 1 81 ? -8.703 -5.047 7.246 1.00 93.25 81 ALA A O 1
ATOM 608 N N . LEU A 1 82 ? -6.842 -4.163 8.147 1.00 95.00 82 LEU A N 1
ATOM 609 C CA . LEU A 1 82 ? -6.615 -3.227 7.056 1.00 95.00 82 LEU A CA 1
ATOM 610 C C . LEU A 1 82 ? -6.269 -3.945 5.741 1.00 95.00 82 LEU A C 1
ATOM 612 O O . LEU A 1 82 ? -6.805 -3.585 4.695 1.00 95.00 82 LEU A O 1
ATOM 616 N N . LEU A 1 83 ? -5.443 -4.997 5.781 1.00 95.62 83 LEU A N 1
ATOM 617 C CA . LEU A 1 83 ? -5.118 -5.818 4.607 1.00 95.62 83 LEU A CA 1
ATOM 618 C C . LEU A 1 83 ? -6.365 -6.472 4.001 1.00 95.62 83 LEU A C 1
ATOM 620 O O . LEU A 1 83 ? -6.510 -6.461 2.776 1.00 95.62 83 LEU A O 1
ATOM 624 N N . SER A 1 84 ? -7.259 -7.019 4.838 1.00 95.50 84 SER A N 1
ATOM 625 C CA . SER A 1 84 ? -8.514 -7.631 4.375 1.00 95.50 84 SER A CA 1
ATOM 626 C C . SER A 1 84 ? -9.350 -6.612 3.617 1.00 95.50 84 SER A C 1
ATOM 628 O O . SER A 1 84 ? -9.693 -6.829 2.457 1.00 95.50 84 SER A O 1
ATOM 630 N N . VAL A 1 85 ? -9.592 -5.449 4.228 1.00 96.88 85 VAL A N 1
ATOM 631 C CA . VAL A 1 85 ? -10.440 -4.422 3.623 1.00 96.88 85 VAL A CA 1
ATOM 632 C C . VAL A 1 85 ? -9.820 -3.853 2.347 1.00 96.88 85 VAL A C 1
ATOM 634 O O . VAL A 1 85 ? -10.515 -3.709 1.345 1.00 96.88 85 VAL A O 1
ATOM 637 N N . LEU A 1 86 ? -8.518 -3.551 2.337 1.00 95.94 86 LEU A N 1
ATOM 638 C CA . LEU A 1 86 ? -7.837 -3.060 1.133 1.00 95.94 86 LEU A CA 1
ATOM 639 C C . LEU A 1 86 ? -7.944 -4.072 -0.023 1.00 95.94 86 LEU A C 1
ATOM 641 O O . LEU A 1 86 ? -8.152 -3.677 -1.170 1.00 95.94 86 LEU A O 1
ATOM 645 N N . SER A 1 87 ? -7.852 -5.369 0.281 1.00 94.88 87 SER A N 1
ATOM 646 C CA . SER A 1 87 ? -7.999 -6.442 -0.710 1.00 94.88 87 SER A CA 1
ATOM 647 C C . SER A 1 87 ? -9.441 -6.570 -1.216 1.00 94.88 87 SER A C 1
ATOM 649 O O . SER A 1 87 ? -9.655 -6.697 -2.420 1.00 94.88 87 SER A O 1
ATOM 651 N N . GLU A 1 88 ? -10.440 -6.482 -0.331 1.00 96.06 88 GLU A N 1
ATOM 652 C CA . GLU A 1 88 ? -11.871 -6.462 -0.689 1.00 96.06 88 GLU A CA 1
ATOM 653 C C . GLU A 1 88 ? -12.230 -5.273 -1.587 1.00 96.06 88 GLU A C 1
ATOM 655 O O . GLU A 1 88 ? -13.075 -5.383 -2.475 1.00 96.06 88 GLU A O 1
ATOM 660 N N . LEU A 1 89 ? -11.556 -4.142 -1.378 1.00 95.00 89 LEU A N 1
ATOM 661 C CA . LEU A 1 89 ? -11.662 -2.938 -2.197 1.00 95.00 89 LEU A CA 1
ATOM 662 C C . LEU A 1 89 ? -10.919 -3.047 -3.544 1.00 95.00 89 LEU A C 1
ATOM 664 O O . LEU A 1 89 ? -10.909 -2.090 -4.315 1.00 95.00 89 LEU A O 1
ATOM 668 N N . GLY A 1 90 ? -10.314 -4.199 -3.850 1.00 93.25 90 GLY A N 1
ATOM 669 C CA . GLY A 1 90 ? -9.687 -4.492 -5.140 1.00 93.25 90 GLY A CA 1
ATOM 670 C C . GLY A 1 90 ? -8.252 -3.985 -5.294 1.00 93.25 90 GLY A C 1
ATOM 671 O O . GLY A 1 90 ? -7.714 -4.016 -6.403 1.00 93.25 90 GLY A O 1
ATOM 672 N N . LEU A 1 91 ? -7.608 -3.525 -4.216 1.00 93.94 91 LEU A N 1
ATOM 673 C CA . LEU A 1 91 ? -6.210 -3.099 -4.265 1.00 93.94 91 LEU A CA 1
ATOM 674 C C . LEU A 1 91 ? -5.268 -4.308 -4.316 1.00 93.94 91 LEU A C 1
ATOM 676 O O . LEU A 1 91 ? -5.515 -5.353 -3.716 1.00 93.94 91 LEU A O 1
ATOM 680 N N . ARG A 1 92 ? -4.139 -4.151 -5.016 1.00 93.31 92 ARG A N 1
ATOM 681 C CA . ARG A 1 92 ? -3.102 -5.185 -5.112 1.00 93.31 92 ARG A CA 1
ATOM 682 C C . ARG A 1 92 ? -2.215 -5.157 -3.871 1.00 93.31 92 ARG A C 1
ATOM 684 O O . ARG A 1 92 ? -1.108 -4.625 -3.897 1.00 93.31 92 ARG A O 1
ATOM 691 N N . VAL A 1 93 ? -2.734 -5.696 -2.780 1.00 95.75 93 VAL A N 1
ATOM 692 C CA . VAL A 1 93 ? -2.060 -5.699 -1.485 1.00 95.75 93 VAL A CA 1
ATOM 693 C C . VAL A 1 93 ? -0.955 -6.758 -1.446 1.00 95.75 93 VAL A C 1
ATOM 695 O O . VAL A 1 93 ? -1.144 -7.883 -1.904 1.00 95.75 93 VAL A O 1
ATOM 698 N N . ARG A 1 94 ? 0.201 -6.388 -0.893 1.00 96.50 94 ARG A N 1
ATOM 699 C CA . ARG A 1 94 ? 1.344 -7.260 -0.622 1.00 96.50 94 ARG A CA 1
ATOM 700 C C . ARG A 1 94 ? 1.573 -7.343 0.877 1.00 96.50 94 ARG A C 1
ATOM 702 O O . ARG A 1 94 ? 1.658 -6.320 1.555 1.00 96.50 94 ARG A O 1
ATOM 709 N N . THR A 1 95 ? 1.707 -8.562 1.370 1.00 97.12 95 THR A N 1
ATOM 710 C CA . THR A 1 95 ? 2.047 -8.839 2.767 1.00 97.12 95 THR A CA 1
ATOM 711 C C . THR A 1 95 ? 3.513 -8.532 3.055 1.00 97.12 95 THR A C 1
ATOM 713 O O . THR A 1 95 ? 4.377 -8.594 2.174 1.00 97.12 95 THR A O 1
ATOM 716 N N . SER A 1 96 ? 3.837 -8.281 4.321 1.00 96.94 96 SER A N 1
ATOM 717 C CA . SER A 1 96 ? 5.215 -8.083 4.770 1.00 96.94 96 SER A CA 1
ATOM 718 C C . SER A 1 96 ? 6.104 -9.293 4.455 1.00 96.94 96 SER A C 1
ATOM 720 O O . SER A 1 96 ? 7.282 -9.130 4.136 1.00 96.94 96 SER A O 1
ATOM 722 N N . ALA A 1 97 ? 5.544 -10.507 4.482 1.00 96.81 97 ALA A N 1
ATOM 723 C CA . ALA A 1 97 ? 6.249 -11.730 4.117 1.00 96.81 97 ALA A CA 1
ATOM 724 C C . ALA A 1 97 ? 6.622 -11.758 2.628 1.00 96.81 97 ALA A C 1
ATOM 726 O O . ALA A 1 97 ? 7.766 -12.068 2.297 1.00 96.81 97 ALA A O 1
ATOM 727 N N . GLU A 1 98 ? 5.700 -11.392 1.732 1.00 96.44 98 GLU A N 1
ATOM 728 C CA . GLU A 1 98 ? 5.980 -11.304 0.294 1.00 96.44 98 GLU A CA 1
ATOM 729 C C . GLU A 1 98 ? 7.036 -10.245 -0.016 1.00 96.44 98 GLU A C 1
ATOM 731 O O . GLU A 1 98 ? 7.944 -10.496 -0.807 1.00 96.44 98 GLU A O 1
ATOM 736 N N . LEU A 1 99 ? 6.957 -9.088 0.643 1.00 96.38 99 LEU A N 1
ATOM 737 C CA . LEU A 1 99 ? 7.878 -7.972 0.420 1.00 96.38 99 LEU A CA 1
ATOM 738 C C . LEU A 1 99 ? 9.297 -8.266 0.917 1.00 96.38 99 LEU A C 1
ATOM 740 O O . LEU A 1 99 ? 10.255 -7.740 0.361 1.00 96.38 99 LEU A O 1
ATOM 744 N N . ARG A 1 100 ? 9.459 -9.133 1.922 1.00 96.38 100 ARG A N 1
ATOM 745 C CA . ARG A 1 100 ? 10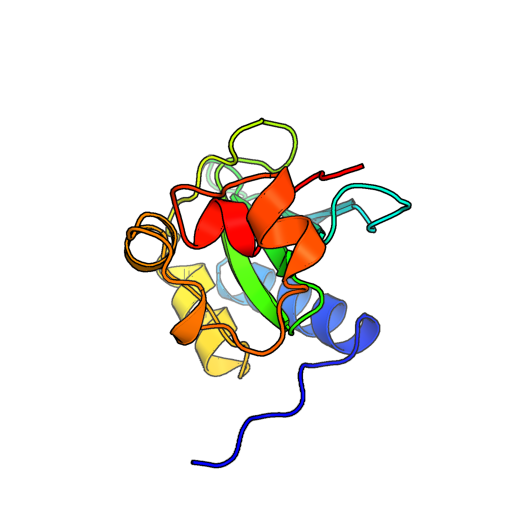.777 -9.555 2.431 1.00 96.38 100 ARG A CA 1
ATOM 746 C C . ARG A 1 100 ? 11.430 -10.664 1.605 1.00 96.38 100 ARG A C 1
ATOM 748 O O . ARG A 1 100 ? 12.576 -11.017 1.878 1.00 96.38 100 ARG A O 1
ATOM 755 N N . ARG A 1 101 ? 10.732 -11.237 0.619 1.00 96.69 101 ARG A N 1
ATOM 756 C CA . ARG A 1 101 ? 11.317 -12.266 -0.250 1.00 96.69 101 ARG A CA 1
ATOM 757 C C . ARG A 1 101 ? 12.489 -11.693 -1.056 1.00 96.69 101 ARG A C 1
ATOM 759 O O . ARG A 1 101 ? 12.444 -10.513 -1.415 1.00 96.69 101 ARG A O 1
ATOM 766 N N . PRO A 1 102 ? 13.495 -12.524 -1.391 1.00 96.62 102 PRO A N 1
ATOM 767 C CA . PRO A 1 102 ? 14.565 -12.126 -2.295 1.00 96.62 102 PRO A CA 1
ATOM 768 C C . PRO A 1 102 ? 14.015 -11.596 -3.618 1.00 96.62 102 PRO A C 1
ATOM 770 O O . PRO A 1 102 ? 13.104 -12.192 -4.198 1.00 96.62 102 PRO A O 1
ATOM 773 N N . PHE A 1 103 ? 14.576 -10.491 -4.095 1.00 95.12 103 PHE A N 1
ATOM 774 C CA . PHE A 1 103 ? 14.170 -9.899 -5.361 1.00 95.12 103 PHE A CA 1
ATOM 775 C C . PHE A 1 103 ? 14.705 -10.696 -6.557 1.00 95.12 103 PHE A C 1
ATOM 777 O O . PHE A 1 103 ? 15.887 -11.038 -6.623 1.00 95.12 103 PHE A O 1
ATOM 784 N N . GLN A 1 104 ? 13.837 -10.948 -7.538 1.00 93.25 104 GLN A N 1
ATOM 785 C CA . GLN A 1 104 ? 14.200 -11.546 -8.820 1.00 93.25 104 GLN A CA 1
ATOM 786 C C . GLN A 1 104 ? 13.675 -10.674 -9.959 1.00 93.25 104 GLN A C 1
ATOM 788 O O . GLN A 1 104 ? 12.475 -10.630 -10.213 1.00 93.25 104 GLN A O 1
ATOM 793 N N . ALA A 1 105 ? 14.574 -10.002 -10.683 1.00 89.75 105 ALA A N 1
ATOM 794 C CA . ALA A 1 105 ? 14.201 -9.041 -11.727 1.00 89.75 105 ALA A CA 1
ATOM 795 C C . ALA A 1 105 ? 13.278 -9.625 -12.814 1.00 89.75 105 ALA A C 1
ATOM 797 O O . ALA A 1 105 ? 12.426 -8.920 -13.346 1.00 89.75 105 ALA A O 1
ATOM 798 N N . ALA A 1 106 ? 13.411 -10.920 -13.115 1.00 89.25 106 ALA A N 1
ATOM 799 C CA . ALA A 1 106 ? 12.587 -11.605 -14.110 1.00 89.25 106 ALA A CA 1
ATOM 800 C C . ALA A 1 106 ? 11.089 -11.653 -13.744 1.00 89.25 106 ALA A C 1
ATOM 802 O O . ALA A 1 106 ? 10.252 -11.754 -14.637 1.00 89.25 106 ALA A O 1
ATOM 803 N N . GLU A 1 107 ? 10.743 -11.559 -12.456 1.00 89.38 107 GLU A N 1
ATOM 804 C CA . GLU A 1 107 ? 9.351 -11.529 -11.985 1.00 89.38 107 GLU A CA 1
ATOM 805 C C . GLU A 1 107 ? 8.705 -10.138 -12.139 1.00 89.38 107 GLU A C 1
ATOM 807 O O . GLU A 1 107 ? 7.484 -10.011 -12.049 1.00 89.38 107 GLU A O 1
ATOM 812 N N . TRP A 1 108 ? 9.505 -9.097 -12.403 1.00 88.12 108 TRP A N 1
ATOM 813 C CA . TRP A 1 108 ? 9.082 -7.694 -12.384 1.00 88.12 108 TRP A CA 1
ATOM 814 C C . TRP A 1 108 ? 9.483 -6.959 -13.673 1.00 88.12 108 TRP A C 1
ATOM 816 O O . TRP A 1 108 ? 10.260 -6.006 -13.628 1.00 88.12 108 TRP A O 1
ATOM 826 N N . PRO A 1 109 ? 8.933 -7.356 -14.838 1.00 85.00 109 PRO A N 1
ATOM 827 C CA . PRO A 1 109 ? 9.349 -6.833 -16.144 1.00 85.00 109 PRO A CA 1
ATOM 828 C C . PRO A 1 109 ? 9.030 -5.345 -16.358 1.00 85.00 109 PRO A C 1
ATOM 830 O O . PRO A 1 109 ? 9.477 -4.762 -17.339 1.00 85.00 109 PRO A O 1
ATOM 833 N N . LEU A 1 110 ? 8.233 -4.745 -15.469 1.00 82.81 110 LEU A N 1
ATOM 834 C C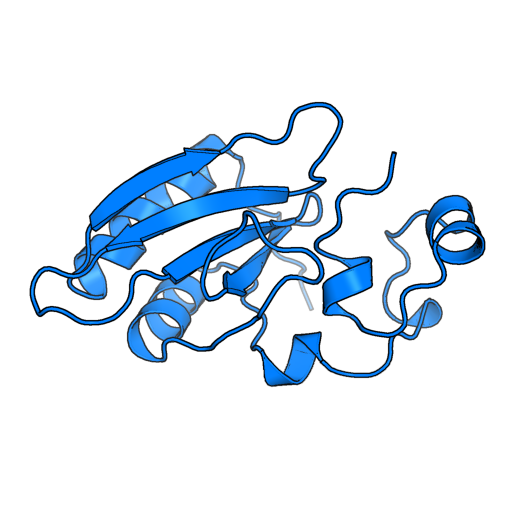A . LEU A 1 110 ? 7.868 -3.329 -15.509 1.00 82.81 110 LEU A CA 1
ATOM 835 C C . LEU A 1 110 ? 8.867 -2.424 -14.770 1.00 82.81 110 LEU A C 1
ATOM 837 O O . LEU A 1 110 ? 8.738 -1.208 -14.860 1.00 82.81 110 LEU A O 1
ATOM 841 N N . LEU A 1 111 ? 9.826 -2.988 -14.027 1.00 85.00 111 LEU A N 1
ATOM 842 C CA . LEU A 1 111 ? 10.879 -2.206 -13.378 1.00 85.00 111 LEU A CA 1
ATOM 843 C C . LEU A 1 111 ? 11.984 -1.857 -14.379 1.00 85.00 111 LEU A C 1
ATOM 845 O O . LEU A 1 111 ? 12.367 -2.690 -15.205 1.00 85.00 111 LEU A O 1
ATOM 849 N N . ASP A 1 112 ? 12.525 -0.641 -14.282 1.00 86.00 112 ASP A N 1
ATOM 850 C CA . ASP A 1 112 ? 13.634 -0.220 -15.135 1.00 86.00 112 ASP A CA 1
ATOM 851 C C . ASP A 1 112 ? 14.892 -1.047 -14.817 1.00 86.00 112 ASP A C 1
ATOM 853 O O . ASP A 1 112 ? 15.368 -1.135 -13.681 1.00 86.00 112 ASP A O 1
ATOM 857 N N . VAL A 1 113 ? 15.448 -1.678 -15.851 1.00 87.00 113 VAL A N 1
ATOM 858 C CA . VAL A 1 113 ? 16.631 -2.537 -15.738 1.00 87.00 113 VAL A CA 1
ATOM 859 C C . VAL A 1 113 ? 17.862 -1.750 -15.275 1.00 87.00 113 VAL A C 1
ATOM 861 O O . VAL A 1 113 ? 18.736 -2.322 -14.620 1.00 87.00 113 VAL A O 1
ATOM 864 N N . ARG A 1 114 ? 17.968 -0.462 -15.620 1.00 86.81 114 ARG A N 1
ATOM 865 C CA . ARG A 1 114 ? 19.054 0.421 -15.179 1.00 86.81 114 ARG A CA 1
ATOM 866 C C . ARG A 1 114 ? 18.965 0.653 -13.679 1.00 86.81 114 ARG A C 1
ATOM 868 O O . ARG A 1 114 ? 19.964 0.413 -13.002 1.00 86.81 114 ARG A O 1
ATOM 875 N N . ASP A 1 115 ? 17.783 0.990 -13.174 1.00 86.75 115 ASP A N 1
ATOM 876 C CA . ASP A 1 115 ? 17.554 1.214 -11.744 1.00 86.75 115 ASP A CA 1
ATOM 877 C C . ASP A 1 115 ? 17.852 -0.051 -10.946 1.00 86.75 115 ASP A C 1
ATOM 879 O O . ASP A 1 115 ? 18.642 -0.032 -10.005 1.00 86.75 115 ASP A O 1
ATOM 883 N N . VAL A 1 116 ? 17.323 -1.194 -11.388 1.00 89.25 116 VAL A N 1
ATOM 884 C CA . VAL A 1 116 ? 17.581 -2.489 -10.746 1.00 89.25 116 VAL A CA 1
ATOM 885 C C . VAL A 1 116 ? 19.080 -2.812 -10.700 1.00 89.25 116 VAL A C 1
ATOM 887 O O . VAL A 1 116 ? 19.578 -3.304 -9.686 1.00 89.25 116 VAL A O 1
ATOM 890 N N . ARG A 1 117 ? 19.826 -2.547 -11.781 1.00 88.31 117 ARG A N 1
ATOM 891 C CA . ARG A 1 117 ? 21.276 -2.810 -11.838 1.00 88.31 117 ARG A CA 1
ATOM 892 C C . ARG A 1 117 ? 22.091 -1.865 -10.964 1.00 88.31 117 ARG A C 1
ATOM 894 O O . ARG A 1 117 ? 23.116 -2.297 -10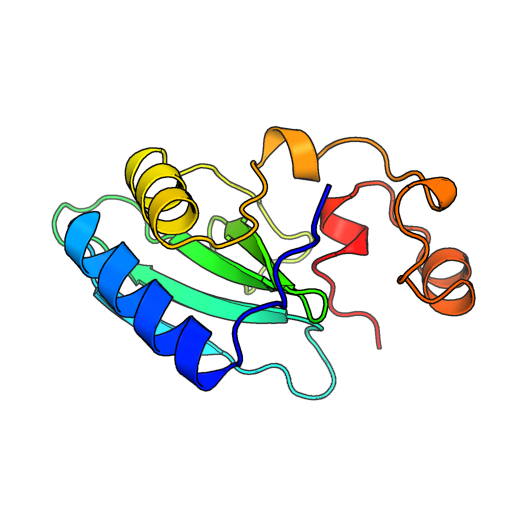.427 1.00 88.31 117 ARG A O 1
ATOM 901 N N . TYR A 1 118 ? 21.676 -0.606 -10.884 1.00 88.31 118 TYR A N 1
ATOM 902 C CA . TYR A 1 118 ? 22.360 0.427 -10.117 1.00 88.31 118 TYR A CA 1
ATOM 903 C C . TYR A 1 118 ? 22.107 0.246 -8.617 1.00 88.31 118 TYR A C 1
ATOM 905 O O . TYR A 1 118 ? 23.056 0.069 -7.856 1.00 88.31 118 TYR A O 1
ATOM 913 N N . TRP A 1 119 ? 20.837 0.174 -8.214 1.00 88.19 119 TRP A N 1
ATOM 914 C CA . TRP A 1 119 ? 20.422 0.116 -6.812 1.00 88.19 119 TRP A CA 1
ATOM 915 C C . TRP A 1 119 ? 20.516 -1.265 -6.178 1.00 88.19 119 TRP A C 1
ATOM 917 O O . TRP A 1 119 ? 20.646 -1.361 -4.961 1.00 88.19 119 TRP A O 1
ATOM 927 N N . ARG A 1 120 ? 20.478 -2.333 -6.986 1.00 91.75 120 ARG A N 1
ATOM 928 C CA . ARG A 1 120 ? 20.644 -3.730 -6.546 1.00 91.75 120 ARG A CA 1
ATOM 929 C C . ARG A 1 120 ? 19.762 -4.088 -5.336 1.00 91.75 120 ARG A C 1
ATOM 931 O O . ARG A 1 120 ? 20.298 -4.476 -4.296 1.00 91.75 120 ARG A O 1
ATOM 938 N N . PRO A 1 121 ? 18.425 -3.972 -5.451 1.00 92.44 121 PRO A N 1
ATOM 939 C CA . PRO A 1 121 ? 17.528 -4.335 -4.360 1.00 92.44 121 PRO A CA 1
ATOM 940 C C . PRO A 1 121 ? 17.715 -5.802 -3.967 1.00 92.44 121 PRO A C 1
ATOM 942 O O . PRO A 1 121 ? 17.778 -6.689 -4.822 1.00 92.44 121 PRO A O 1
ATOM 945 N N . HIS A 1 122 ? 17.764 -6.059 -2.664 1.00 93.88 122 HIS A N 1
ATOM 946 C CA . HIS A 1 122 ? 17.864 -7.405 -2.109 1.00 93.88 122 HIS A CA 1
ATOM 947 C C . HIS A 1 122 ? 16.485 -8.038 -1.950 1.00 93.88 122 HIS A C 1
ATOM 949 O O . HIS A 1 122 ? 16.342 -9.254 -2.089 1.00 93.88 122 HIS A O 1
ATOM 955 N N . THR A 1 123 ? 15.465 -7.221 -1.672 1.00 95.56 123 THR A N 1
ATOM 956 C CA . THR A 1 123 ? 14.095 -7.678 -1.411 1.00 95.56 123 THR A CA 1
ATOM 957 C C . THR A 1 123 ? 13.084 -7.066 -2.374 1.00 95.56 123 THR A C 1
ATOM 959 O O . THR A 1 123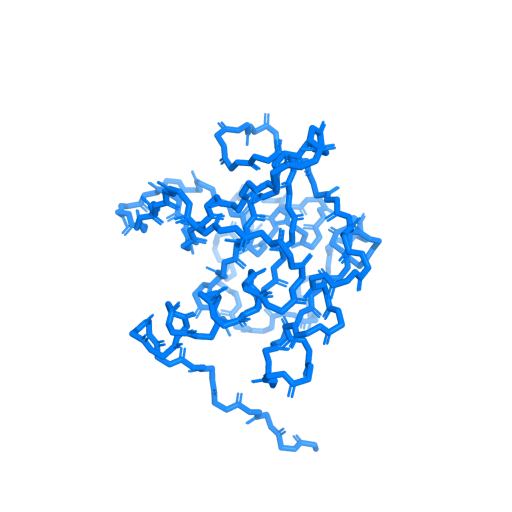 ? 13.311 -6.002 -2.952 1.00 95.56 123 THR A O 1
ATOM 962 N N . VAL A 1 124 ? 11.941 -7.736 -2.550 1.00 94.94 124 VAL A N 1
ATOM 963 C CA . VAL A 1 124 ? 10.825 -7.213 -3.359 1.00 94.94 124 VAL A CA 1
ATOM 964 C C . VAL A 1 124 ? 10.369 -5.844 -2.845 1.00 94.94 124 VAL A C 1
ATOM 966 O O . VAL A 1 124 ? 10.118 -4.941 -3.635 1.00 94.94 124 VAL A O 1
ATOM 969 N N . GLY A 1 125 ? 10.311 -5.660 -1.526 1.00 94.12 125 GLY A N 1
ATOM 970 C CA . GLY A 1 125 ? 9.932 -4.397 -0.902 1.00 94.12 125 GLY A CA 1
ATOM 971 C C . GLY A 1 125 ? 10.874 -3.249 -1.255 1.00 94.12 125 GLY A C 1
ATOM 972 O O . GLY A 1 125 ? 10.396 -2.172 -1.594 1.00 94.12 125 GLY A O 1
ATOM 973 N N . GLU A 1 126 ? 12.188 -3.489 -1.259 1.00 92.12 126 GLU A N 1
ATOM 974 C CA . GLU A 1 126 ? 13.178 -2.502 -1.717 1.00 92.12 126 GLU A CA 1
ATOM 975 C C . GLU A 1 126 ? 13.019 -2.169 -3.202 1.00 92.12 126 GLU A C 1
ATOM 977 O O . GLU A 1 126 ? 13.190 -1.022 -3.599 1.00 92.12 126 GLU A O 1
ATOM 982 N N . ALA A 1 127 ? 12.676 -3.150 -4.037 1.00 92.00 127 ALA A N 1
ATOM 983 C CA . ALA A 1 127 ? 12.471 -2.904 -5.459 1.00 92.00 127 ALA A CA 1
ATOM 984 C C . ALA A 1 127 ? 11.202 -2.077 -5.736 1.00 92.00 127 ALA A C 1
ATOM 986 O O . ALA A 1 127 ? 11.204 -1.230 -6.625 1.00 92.00 127 ALA A O 1
ATOM 987 N N . LEU A 1 128 ? 10.123 -2.310 -4.979 1.00 91.75 128 LEU A N 1
ATOM 988 C CA . LEU A 1 128 ? 8.818 -1.684 -5.218 1.00 91.75 128 LEU A CA 1
ATOM 989 C C . LEU A 1 128 ? 8.607 -0.356 -4.488 1.00 91.75 128 LEU A C 1
ATOM 991 O O . LEU A 1 128 ? 7.910 0.510 -5.014 1.00 91.75 128 LEU A O 1
ATOM 995 N N . PHE A 1 129 ? 9.169 -0.205 -3.289 1.00 91.44 129 PHE A N 1
ATOM 996 C CA . PHE A 1 129 ? 8.968 0.956 -2.425 1.00 91.44 129 PHE A CA 1
ATOM 997 C C . PHE A 1 129 ? 10.324 1.530 -2.018 1.00 91.44 129 PHE A C 1
ATOM 999 O O . PHE A 1 129 ? 10.922 1.130 -1.016 1.00 91.44 129 PHE A O 1
ATOM 1006 N N . ASN A 1 130 ? 10.820 2.481 -2.801 1.00 86.25 130 ASN A N 1
ATOM 1007 C CA . ASN A 1 130 ? 12.148 3.049 -2.624 1.00 86.25 130 ASN A CA 1
ATOM 1008 C C . ASN A 1 130 ? 12.175 4.576 -2.723 1.00 86.25 130 ASN A C 1
ATOM 1010 O O . ASN A 1 130 ? 11.179 5.246 -2.995 1.00 86.25 130 ASN A O 1
ATOM 1014 N N . ARG A 1 131 ? 13.351 5.121 -2.413 1.00 81.56 131 ARG A N 1
ATOM 1015 C CA . ARG A 1 131 ? 13.680 6.550 -2.504 1.00 81.56 131 ARG A CA 1
ATOM 1016 C C . ARG A 1 131 ? 14.927 6.751 -3.365 1.00 81.56 131 ARG A C 1
ATOM 1018 O O . ARG A 1 131 ? 15.805 7.516 -2.990 1.00 81.56 131 ARG A O 1
ATOM 1025 N N . TRP A 1 132 ? 15.038 5.953 -4.420 1.00 75.12 132 TRP A N 1
ATOM 1026 C CA . TRP A 1 132 ? 16.128 6.023 -5.385 1.00 75.12 132 TRP A CA 1
ATOM 1027 C C . TRP A 1 132 ? 16.137 7.398 -6.056 1.00 75.12 132 TRP A C 1
ATOM 1029 O O . TRP A 1 132 ? 15.068 7.867 -6.435 1.00 75.12 132 TRP A O 1
ATOM 1039 N N . ASP A 1 133 ? 17.304 8.041 -6.114 1.00 59.78 133 ASP A N 1
ATOM 1040 C CA . ASP A 1 133 ? 17.500 9.373 -6.700 1.00 59.78 133 ASP A CA 1
ATOM 1041 C C . ASP A 1 133 ? 17.637 9.369 -8.231 1.00 59.78 133 ASP A C 1
ATOM 1043 O O . ASP A 1 133 ? 18.069 8.340 -8.804 1.00 59.78 133 ASP A O 1
#

Solvent-accessible surface area (backbone atoms only — not comparable to full-atom values): 7570 Å² total; per-residue (Å²): 131,88,79,80,80,57,69,53,73,72,53,45,52,53,52,49,47,53,22,26,50,75,55,59,27,41,70,80,45,80,43,78,49,68,84,54,34,54,30,37,38,34,35,32,40,38,90,79,79,52,82,51,38,17,46,34,33,24,81,87,38,47,26,38,38,16,74,42,80,87,55,82,78,67,50,60,38,79,51,71,60,43,54,50,42,39,41,75,73,68,47,52,68,48,52,38,70,63,29,64,34,74,47,58,69,86,82,43,80,86,58,59,68,65,56,50,67,73,70,55,50,64,21,38,38,51,66,53,56,38,63,70,130

Sequence (133 aa):
MAQAVPAGVGEFRGLVHEAARRAGGEVTRWCEPEVTPNFYAAHVEYGDHRPGVAVLRSHAGDVALAVGHDRQPLVFADDAALLSVLSELGLRVRTSAELRRPFQAAEWPLLDVRDVRYWRPHTVGEALFNRWD

Secondary structure (DSSP, 8-state):
-PPPPPPPHHHHHHHHHHHHHHHTEEEEEEE--SSS-SEEEEEEEETTSPPPEEEEEETT-EEEEES-SSSSS--B---HHHHHHHHHTT-EE--HHHHTSBP-GGG-TTS-HHHHHHH--SBHHHHHS----

Foldseek 3Di:
DDDPDADDPVRVVVLLQVLLVQLQWGFDDWDDADLDDQWIWTWIDHPPPPQIWIWIAHPSQEIFIFSDQPDPPTHTADDPSSQVSSVVVVGNYDHPVQQADADDVVVPVPQDPVCCVVVVDGGNVCRGTHGRD

pLDDT: mean 87.55, std 12.67, range [30.36, 97.12]